Protein AF-A0A816ECX3-F1 (afdb_monomer)

Foldseek 3Di:
DDQAAALDPDDDRVPRPDPFRAAQQARDTDNDNVVCPDHQRAQPQARDSPHTVPDPPDPSVVVVVVVVVVVVVVVVVVVVVVVVVCVVPDDPVVPPPDPPDD

Radius of gyration: 24.27 Å; Cα contacts (8 Å, |Δi|>4): 99; chains: 1; bounding box: 44×44×64 Å

Solvent-accessible surface area (backbone atoms only — not comparable to full-atom values): 6454 Å² total; per-residue (Å²): 132,86,77,54,49,50,92,62,86,94,64,55,67,94,69,51,82,56,90,48,38,39,33,74,59,31,45,49,78,34,98,54,68,88,77,63,82,83,66,70,52,20,12,68,77,73,74,40,67,90,45,38,58,81,44,90,78,40,65,60,60,50,51,52,51,53,52,53,52,51,54,53,49,54,52,51,53,50,52,53,49,54,55,47,52,50,60,72,70,53,62,81,77,75,76,74,77,83,85,83,77,133

Organism: NCBI:txid1234261

Mean predicted aligned error: 13.16 Å

Structure (mmCIF, N/CA/C/O backbone):
data_AF-A0A816ECX3-F1
#
_entry.id   AF-A0A816ECX3-F1
#
loop_
_atom_site.group_PDB
_atom_site.id
_atom_site.type_symbol
_atom_site.label_atom_id
_atom_site.label_alt_id
_atom_site.label_comp_id
_atom_site.label_asym_id
_atom_site.label_entity_id
_atom_site.label_seq_id
_atom_site.pdbx_PDB_ins_code
_atom_site.Cartn_x
_atom_site.Cartn_y
_atom_site.Cartn_z
_atom_site.occupancy
_atom_site.B_iso_or_equiv
_atom_site.auth_seq_id
_atom_site.auth_comp_id
_atom_site.auth_asym_id
_atom_site.auth_atom_id
_atom_site.pdbx_PDB_model_num
ATOM 1 N N . MET A 1 1 ? 3.835 22.236 -12.208 1.00 38.62 1 MET A N 1
ATOM 2 C CA . MET A 1 1 ? 3.327 20.856 -12.379 1.00 38.62 1 MET A CA 1
ATOM 3 C C . MET A 1 1 ? 3.731 20.081 -11.131 1.00 38.62 1 MET A C 1
ATOM 5 O O . MET A 1 1 ? 4.878 20.201 -10.735 1.00 38.62 1 MET A O 1
ATOM 9 N N . MET A 1 2 ? 2.800 19.428 -10.425 1.00 36.78 2 MET A N 1
ATOM 10 C CA . MET A 1 2 ? 3.114 18.717 -9.174 1.00 36.78 2 MET A CA 1
ATOM 11 C C . MET A 1 2 ? 3.747 17.360 -9.491 1.00 36.78 2 MET A C 1
ATOM 13 O O . MET A 1 2 ? 3.060 16.440 -9.942 1.00 36.78 2 MET A O 1
ATOM 17 N N . ASN A 1 3 ? 5.052 17.264 -9.255 1.00 44.06 3 ASN A N 1
ATOM 18 C CA . ASN A 1 3 ? 5.851 16.057 -9.422 1.00 44.06 3 ASN A CA 1
ATOM 19 C C . ASN A 1 3 ? 5.286 14.952 -8.521 1.00 44.06 3 ASN A C 1
ATOM 21 O O . ASN A 1 3 ? 4.999 15.167 -7.341 1.00 44.06 3 ASN A O 1
ATOM 25 N N . ALA A 1 4 ? 4.999 13.788 -9.105 1.00 53.09 4 ALA A N 1
ATOM 26 C CA . ALA A 1 4 ? 4.268 12.739 -8.411 1.00 53.09 4 ALA A CA 1
ATOM 27 C C . ALA A 1 4 ? 5.172 12.065 -7.371 1.00 53.09 4 ALA A C 1
ATOM 29 O O . ALA A 1 4 ? 6.004 11.226 -7.712 1.00 53.09 4 ALA A O 1
ATOM 30 N N . THR A 1 5 ? 4.961 12.432 -6.108 1.00 63.06 5 THR A N 1
ATOM 31 C CA . THR A 1 5 ? 5.518 11.758 -4.938 1.00 63.06 5 THR A CA 1
ATOM 32 C C . THR A 1 5 ? 5.138 10.279 -4.913 1.00 63.06 5 THR A C 1
ATOM 34 O O . THR A 1 5 ? 4.093 9.874 -5.430 1.00 63.06 5 THR A O 1
ATOM 37 N N . CYS A 1 6 ? 6.041 9.489 -4.335 1.00 69.75 6 CYS A N 1
ATOM 38 C CA . CYS A 1 6 ? 6.069 8.035 -4.324 1.00 69.75 6 CYS A CA 1
ATOM 39 C C . CYS A 1 6 ? 4.693 7.344 -4.174 1.00 69.75 6 CYS A C 1
ATOM 41 O O 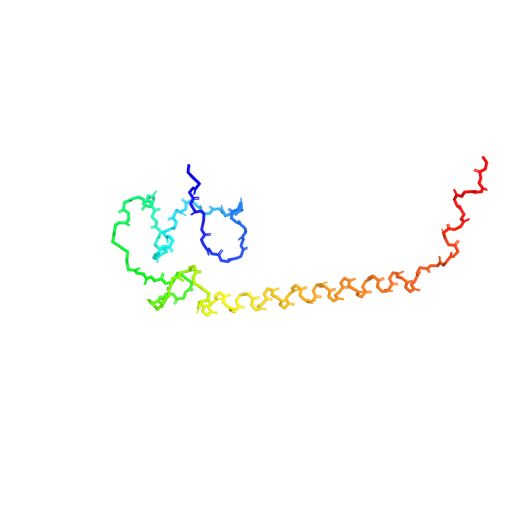. CYS A 1 6 ? 3.856 7.741 -3.368 1.00 69.75 6 CYS A O 1
ATOM 43 N N . ASN A 1 7 ? 4.461 6.267 -4.938 1.00 69.12 7 ASN A N 1
ATOM 44 C CA . ASN A 1 7 ? 3.189 5.521 -4.940 1.00 69.12 7 ASN A CA 1
ATOM 45 C C . ASN A 1 7 ? 3.084 4.463 -3.820 1.00 69.12 7 ASN A C 1
ATOM 47 O O . ASN A 1 7 ? 2.182 3.630 -3.847 1.00 69.12 7 ASN A O 1
ATOM 51 N N . TYR A 1 8 ? 4.006 4.445 -2.855 1.00 74.00 8 TYR A N 1
ATOM 52 C CA . TYR A 1 8 ? 4.058 3.394 -1.837 1.00 74.00 8 TYR A CA 1
ATOM 53 C C . TYR A 1 8 ? 2.984 3.579 -0.747 1.00 74.00 8 TYR A C 1
ATOM 55 O O . TYR A 1 8 ? 2.774 4.705 -0.290 1.00 74.00 8 TYR A O 1
ATOM 63 N N . PRO A 1 9 ? 2.322 2.499 -0.284 1.00 72.00 9 PRO A N 1
ATOM 64 C CA . PRO A 1 9 ? 1.445 2.570 0.882 1.00 72.00 9 PRO A CA 1
ATOM 65 C C . PRO A 1 9 ? 2.238 2.899 2.159 1.00 72.00 9 PRO A C 1
ATOM 67 O O . PRO A 1 9 ? 3.437 2.634 2.241 1.00 72.00 9 PRO A O 1
ATOM 70 N N . GLY A 1 10 ? 1.559 3.447 3.171 1.00 75.31 10 GLY A N 1
ATOM 71 C CA . GLY A 1 10 ? 2.145 3.740 4.489 1.00 75.31 10 GLY A CA 1
ATOM 72 C C . GLY A 1 10 ? 2.315 5.223 4.815 1.00 75.31 10 GLY A C 1
ATOM 73 O O . GLY A 1 10 ? 2.613 5.559 5.956 1.00 75.31 10 GLY A O 1
ATOM 74 N N . HIS A 1 11 ? 2.094 6.124 3.859 1.00 78.38 11 HIS A N 1
ATOM 75 C CA . HIS A 1 11 ? 2.113 7.561 4.115 1.00 78.38 11 HIS A CA 1
ATOM 76 C C . HIS A 1 11 ? 1.228 8.319 3.117 1.00 78.38 11 HIS A C 1
ATOM 78 O O . HIS A 1 11 ? 0.842 7.819 2.061 1.00 78.38 11 HIS A O 1
ATOM 84 N N . ILE A 1 12 ? 0.885 9.551 3.476 1.00 76.00 12 ILE A N 1
ATOM 85 C CA . ILE A 1 12 ? 0.147 10.480 2.617 1.00 76.00 12 ILE A CA 1
ATOM 86 C C . ILE A 1 12 ? 1.115 11.237 1.711 1.00 76.00 12 ILE A C 1
ATOM 88 O O . ILE A 1 12 ? 2.212 11.578 2.139 1.00 76.00 12 ILE A O 1
ATOM 92 N N . LYS A 1 13 ? 0.694 11.577 0.487 1.00 73.69 13 LYS A N 1
ATOM 93 C CA . LYS A 1 13 ? 1.551 12.236 -0.521 1.00 73.69 13 LYS A CA 1
ATOM 94 C C . LYS A 1 13 ? 2.274 13.486 -0.017 1.00 73.69 13 LYS A C 1
ATOM 96 O O . LYS A 1 13 ? 3.426 13.692 -0.374 1.00 73.69 13 LYS A O 1
ATOM 101 N N . LYS A 1 14 ? 1.614 14.285 0.831 1.00 74.81 14 LYS A N 1
ATOM 102 C CA . LYS A 1 14 ? 2.201 15.486 1.451 1.00 74.81 14 LYS A CA 1
ATOM 103 C C . LYS A 1 14 ? 3.343 15.190 2.437 1.00 74.81 14 LYS A C 1
ATOM 105 O O . LYS A 1 14 ? 4.122 16.082 2.732 1.00 74.81 14 LYS A O 1
ATOM 110 N N . ASN A 1 15 ? 3.444 13.948 2.910 1.00 75.69 15 ASN A N 1
ATOM 111 C CA . ASN A 1 15 ? 4.468 13.463 3.834 1.00 75.69 1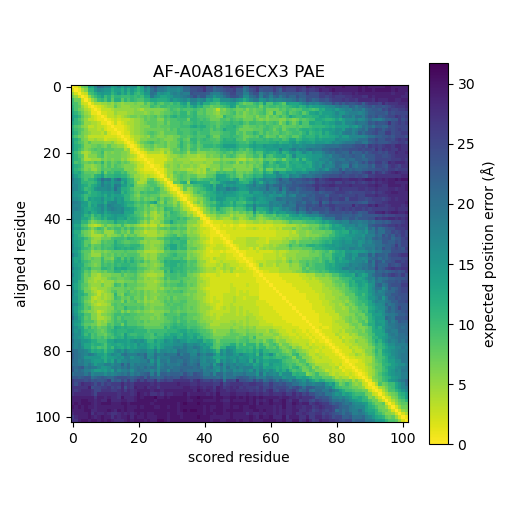5 ASN A CA 1
ATOM 112 C C . ASN A 1 15 ? 5.430 12.460 3.161 1.00 75.69 15 ASN A C 1
ATOM 114 O O . ASN A 1 15 ? 6.206 11.813 3.860 1.00 75.69 15 ASN A O 1
ATOM 118 N N . CYS A 1 16 ? 5.370 12.270 1.834 1.00 78.81 16 CYS A N 1
ATOM 119 C CA . CYS A 1 16 ? 6.355 11.438 1.137 1.00 78.81 16 CYS A CA 1
ATOM 120 C C . CYS A 1 16 ? 7.708 12.162 1.191 1.00 78.81 16 CYS A C 1
ATOM 122 O O . CYS A 1 16 ? 7.847 13.257 0.653 1.00 78.81 16 CYS A O 1
ATOM 124 N N . GLN A 1 17 ? 8.697 11.544 1.838 1.00 78.38 17 GLN A N 1
ATOM 125 C CA . GLN A 1 17 ? 10.079 12.040 1.890 1.00 78.38 17 GLN A CA 1
ATOM 126 C C . GLN A 1 17 ? 10.916 11.578 0.687 1.00 78.38 17 GLN A C 1
ATOM 128 O O . GLN A 1 17 ? 12.093 11.915 0.586 1.00 78.38 17 GLN A O 1
ATOM 133 N N . SER A 1 18 ? 10.329 10.790 -0.222 1.00 71.88 18 SER A N 1
ATOM 134 C CA . SER A 1 18 ? 11.034 10.340 -1.419 1.00 71.88 18 SER A CA 1
ATOM 135 C C . SER A 1 18 ? 11.354 11.535 -2.310 1.00 71.88 18 SER A C 1
ATOM 137 O O . SER A 1 18 ? 10.452 12.219 -2.789 1.00 71.88 18 SER A O 1
ATOM 139 N N . GLN A 1 19 ? 12.644 11.736 -2.568 1.00 70.25 19 GLN A N 1
ATOM 140 C CA . GLN A 1 19 ? 13.140 12.657 -3.593 1.00 70.25 19 GLN A CA 1
ATOM 141 C C . GLN A 1 19 ? 13.090 12.040 -5.000 1.00 70.25 19 GLN A C 1
ATOM 143 O O . GLN A 1 19 ? 13.534 12.651 -5.968 1.00 70.25 19 GLN A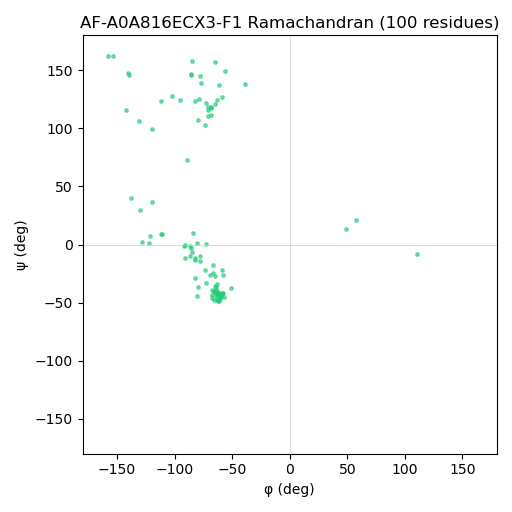 O 1
ATOM 148 N N . ILE A 1 20 ? 12.590 10.808 -5.111 1.00 68.25 20 ILE A N 1
ATOM 149 C CA . ILE A 1 20 ? 12.550 10.053 -6.354 1.00 68.25 20 ILE A CA 1
ATOM 150 C C . ILE A 1 20 ? 11.188 10.250 -7.008 1.00 68.25 20 ILE A C 1
ATOM 152 O O . ILE A 1 20 ? 10.148 9.948 -6.410 1.00 68.25 20 ILE A O 1
ATOM 156 N N . GLU A 1 21 ? 11.200 10.716 -8.255 1.00 70.44 21 GLU A N 1
ATOM 157 C CA . GLU A 1 21 ? 10.013 10.705 -9.093 1.00 70.44 21 GLU A CA 1
ATOM 158 C C . GLU A 1 21 ? 9.798 9.300 -9.648 1.00 70.44 21 GLU A C 1
ATOM 160 O O . GLU A 1 21 ? 10.673 8.691 -10.268 1.00 70.44 21 GLU A O 1
ATOM 165 N N . ILE A 1 22 ? 8.602 8.778 -9.409 1.00 72.81 22 ILE A N 1
ATOM 166 C CA . ILE A 1 22 ? 8.229 7.433 -9.826 1.00 72.81 22 ILE A CA 1
ATOM 167 C C . ILE A 1 22 ? 7.357 7.538 -11.075 1.00 72.81 22 ILE A C 1
ATOM 169 O O . ILE A 1 22 ? 6.333 8.234 -11.083 1.00 72.81 22 ILE A O 1
ATOM 173 N N . CYS A 1 23 ? 7.710 6.808 -12.134 1.00 73.31 23 CYS A N 1
ATOM 174 C CA . CYS A 1 23 ? 6.841 6.714 -13.303 1.00 73.31 23 CYS A CA 1
ATOM 175 C C . CYS A 1 23 ? 5.508 6.046 -12.928 1.00 73.31 23 CYS A C 1
ATOM 177 O O . CYS A 1 23 ? 5.474 4.913 -12.472 1.00 73.31 23 CYS A O 1
ATOM 179 N N . ARG A 1 24 ? 4.357 6.671 -13.182 1.00 69.25 24 ARG A N 1
ATOM 180 C CA . ARG A 1 24 ? 3.065 6.050 -12.816 1.00 69.25 24 ARG A CA 1
ATOM 181 C C . ARG A 1 24 ? 2.721 4.784 -13.613 1.00 69.25 24 ARG A C 1
ATOM 183 O O . ARG A 1 24 ? 1.968 3.961 -13.110 1.00 69.25 24 ARG A O 1
ATOM 190 N N . ARG A 1 25 ? 3.269 4.632 -14.825 1.0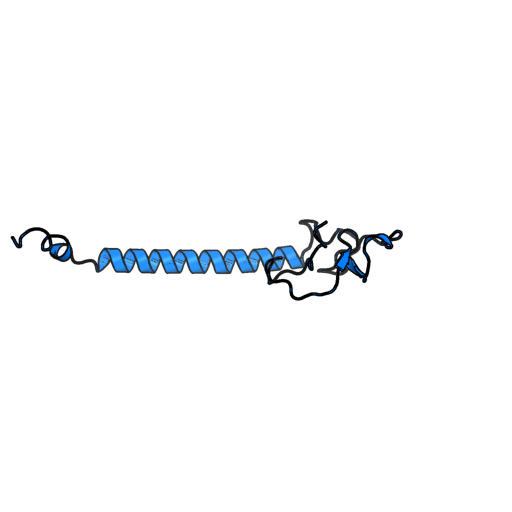0 69.00 25 ARG A N 1
ATOM 191 C CA . ARG A 1 25 ? 2.965 3.515 -15.741 1.00 69.00 25 ARG A CA 1
ATOM 192 C C . ARG A 1 25 ? 3.730 2.248 -15.390 1.00 69.00 25 ARG A C 1
ATOM 194 O O . ARG A 1 25 ? 3.172 1.160 -15.417 1.00 69.00 25 ARG A O 1
ATOM 201 N N . CYS A 1 26 ? 5.014 2.405 -15.094 1.00 69.75 26 CYS A N 1
ATOM 202 C CA . CYS A 1 26 ? 5.915 1.285 -14.881 1.00 69.75 26 CYS A CA 1
ATOM 203 C C . CYS A 1 26 ? 6.578 1.290 -13.526 1.00 69.75 26 CYS A C 1
ATOM 205 O O . CYS A 1 26 ? 7.454 0.461 -13.394 1.00 69.75 26 CYS A O 1
ATOM 207 N N . GLY A 1 27 ? 6.285 2.268 -12.654 1.00 66.44 27 GLY A N 1
ATOM 208 C CA . GLY A 1 27 ? 6.885 2.578 -11.345 1.00 66.44 27 GLY A CA 1
ATOM 209 C C . GLY A 1 27 ? 8.406 2.652 -11.233 1.00 66.44 27 GLY A C 1
ATOM 210 O O . GLY A 1 27 ? 8.913 2.695 -10.122 1.00 66.44 27 GLY A O 1
ATOM 211 N N . GLY A 1 28 ? 9.144 2.704 -12.340 1.00 68.62 28 GLY A N 1
ATOM 212 C CA . GLY A 1 28 ? 10.587 2.913 -12.292 1.00 68.62 28 GLY A CA 1
ATOM 213 C C . GLY A 1 28 ? 10.964 4.259 -11.659 1.00 68.62 28 GLY A C 1
ATOM 214 O O . GLY A 1 28 ? 10.361 5.289 -11.980 1.00 68.62 28 GLY A O 1
ATOM 215 N N . ASP A 1 29 ? 11.986 4.223 -10.804 1.00 64.31 29 ASP A N 1
ATOM 216 C CA . ASP A 1 29 ? 12.629 5.374 -10.168 1.00 64.31 29 ASP A CA 1
ATOM 217 C C . ASP A 1 29 ? 13.438 6.168 -11.205 1.00 64.31 29 ASP A C 1
ATOM 219 O O . ASP A 1 29 ? 14.403 5.650 -11.784 1.00 64.31 29 ASP A O 1
ATOM 223 N N . ARG A 1 30 ? 13.061 7.421 -11.493 1.00 63.69 30 ARG A N 1
ATOM 224 C CA . ARG A 1 30 ? 13.787 8.266 -12.459 1.00 63.69 30 ARG A CA 1
ATOM 225 C C . ARG A 1 30 ? 13.879 9.708 -11.972 1.00 63.69 30 ARG A C 1
ATOM 227 O O . ARG A 1 30 ? 12.990 10.220 -11.311 1.00 63.69 30 ARG A O 1
ATOM 234 N N . LYS A 1 31 ? 14.979 10.376 -12.334 1.00 59.19 31 LYS A N 1
ATOM 235 C CA . LYS A 1 31 ? 15.209 11.796 -12.015 1.00 59.19 31 LYS A CA 1
ATOM 236 C C . LYS A 1 31 ? 14.349 12.749 -12.858 1.00 59.19 31 LYS A C 1
ATOM 238 O O . LYS A 1 31 ? 14.141 13.867 -12.425 1.00 59.19 31 LYS A O 1
ATOM 243 N N . ASN A 1 32 ? 13.861 12.296 -14.021 1.00 60.59 32 ASN A N 1
ATOM 244 C CA . ASN A 1 32 ? 12.963 13.027 -14.918 1.00 60.59 32 ASN A CA 1
ATOM 245 C C . ASN A 1 32 ? 11.943 12.054 -15.529 1.00 60.59 32 ASN A C 1
ATOM 247 O O . ASN A 1 32 ? 12.314 11.159 -16.293 1.00 60.59 32 ASN A O 1
ATOM 251 N N . VAL A 1 33 ? 10.653 12.230 -15.235 1.00 61.88 33 VAL A N 1
ATOM 252 C CA . VAL A 1 33 ? 9.580 11.403 -15.830 1.00 61.88 33 VAL A CA 1
ATOM 253 C C . VAL A 1 33 ? 9.398 11.681 -17.334 1.00 61.88 33 VAL A C 1
ATOM 255 O O . VAL A 1 33 ? 8.988 10.788 -18.073 1.00 61.88 33 VAL A O 1
ATOM 258 N N . SER A 1 34 ? 9.754 12.880 -17.808 1.00 62.50 34 SER A N 1
ATOM 259 C CA . SER A 1 34 ? 9.621 13.303 -19.214 1.00 62.50 34 SER A CA 1
ATOM 260 C C . SER A 1 34 ? 10.505 12.521 -20.194 1.00 62.50 34 SER A C 1
ATOM 262 O O . SER A 1 34 ? 10.132 12.352 -21.354 1.00 62.50 34 SER A O 1
ATOM 264 N N . ASP A 1 35 ? 11.641 11.995 -19.729 1.00 63.16 35 ASP A N 1
ATOM 265 C CA . ASP A 1 35 ? 12.575 11.215 -20.556 1.00 63.16 35 ASP A CA 1
ATOM 266 C C . ASP A 1 35 ? 12.196 9.726 -20.633 1.00 63.16 35 ASP A C 1
ATOM 268 O O . ASP A 1 35 ? 12.829 8.932 -21.331 1.00 63.16 35 ASP A O 1
ATOM 272 N N . HIS A 1 36 ? 11.141 9.315 -19.928 1.00 70.19 36 HIS A N 1
ATOM 273 C CA . HIS A 1 36 ? 10.758 7.918 -19.798 1.00 70.19 36 HIS A CA 1
ATOM 274 C C . HIS A 1 36 ? 9.806 7.462 -20.920 1.00 70.19 36 HIS A C 1
ATOM 276 O O . HIS A 1 36 ? 8.605 7.279 -20.709 1.00 70.19 36 HIS A O 1
ATOM 282 N N . LYS A 1 37 ? 10.353 7.301 -22.134 1.00 62.53 37 LYS A N 1
ATOM 283 C CA . LYS A 1 37 ? 9.590 6.967 -23.355 1.00 62.53 37 LYS A CA 1
ATOM 284 C C . LYS A 1 37 ? 9.280 5.473 -23.522 1.00 62.53 37 LYS A C 1
ATOM 286 O O . LYS A 1 37 ? 8.233 5.138 -24.068 1.00 62.53 37 LYS A O 1
ATOM 291 N N . GLU A 1 38 ? 10.122 4.588 -22.989 1.00 67.94 38 GLU A N 1
ATOM 292 C CA . GLU A 1 38 ? 9.952 3.131 -23.076 1.00 67.94 38 GLU A CA 1
ATOM 293 C C . GLU A 1 38 ? 9.822 2.521 -21.675 1.00 67.94 38 GLU A C 1
ATOM 295 O O . GLU A 1 38 ? 10.796 2.345 -20.940 1.00 67.94 38 GLU A O 1
ATOM 300 N N . CYS A 1 39 ? 8.577 2.247 -21.278 1.00 73.94 39 CYS A N 1
ATOM 301 C CA . CYS A 1 39 ? 8.229 1.629 -20.002 1.00 73.94 39 CYS A CA 1
ATOM 302 C C . CYS A 1 39 ? 7.667 0.229 -20.238 1.00 73.94 39 CYS A C 1
ATOM 304 O O . CYS A 1 39 ? 6.618 0.104 -20.870 1.00 73.94 39 CYS A O 1
ATOM 306 N N . VAL A 1 40 ? 8.258 -0.803 -19.631 1.00 70.94 40 VAL A N 1
ATOM 307 C CA . VAL A 1 40 ? 7.530 -2.063 -19.433 1.00 70.94 40 VAL A CA 1
ATOM 308 C C . VAL A 1 40 ? 6.502 -1.822 -18.334 1.00 70.94 40 VAL A C 1
ATOM 310 O O . VAL A 1 40 ? 6.860 -1.395 -17.238 1.00 70.94 40 VAL A O 1
ATOM 313 N N . ILE A 1 41 ? 5.221 -2.026 -18.631 1.00 72.69 41 ILE A N 1
ATOM 314 C CA . ILE A 1 41 ? 4.152 -1.838 -17.649 1.00 72.69 41 ILE A CA 1
ATOM 315 C C . ILE A 1 41 ? 4.282 -2.934 -16.588 1.00 72.69 41 ILE A C 1
ATOM 317 O O . ILE A 1 41 ? 4.075 -4.104 -16.882 1.00 72.69 41 ILE A O 1
ATOM 321 N N . LYS A 1 42 ? 4.656 -2.540 -15.367 1.00 75.81 42 LYS A N 1
ATOM 322 C CA . LYS A 1 42 ? 4.815 -3.431 -14.215 1.00 75.81 42 LYS A CA 1
ATOM 323 C C . LYS A 1 42 ? 4.269 -2.773 -12.955 1.00 75.81 42 LYS A C 1
ATOM 325 O O . LYS A 1 42 ? 4.397 -1.557 -12.766 1.00 75.81 42 LYS A O 1
ATOM 330 N N . CYS A 1 43 ? 3.708 -3.576 -12.062 1.00 81.75 43 CYS A N 1
ATOM 331 C CA . CYS A 1 43 ? 3.280 -3.144 -10.743 1.00 81.75 43 CYS A CA 1
ATOM 332 C C . CYS A 1 43 ? 4.457 -3.129 -9.765 1.00 81.75 43 CYS A C 1
ATOM 334 O O . CYS A 1 43 ? 5.049 -4.159 -9.472 1.00 81.75 43 CYS A O 1
ATOM 336 N N . HIS A 1 44 ? 4.731 -1.987 -9.143 1.00 77.50 44 HIS A N 1
ATOM 337 C CA . HIS A 1 44 ? 5.863 -1.811 -8.213 1.00 77.50 44 HIS A CA 1
ATOM 338 C C . HIS A 1 44 ? 5.644 -2.366 -6.831 1.00 77.50 44 HIS A C 1
ATOM 340 O O . HIS A 1 44 ? 6.565 -2.516 -6.033 1.00 77.50 44 HIS A O 1
ATOM 346 N N . HIS A 1 45 ? 4.397 -2.668 -6.524 1.00 81.69 45 HIS A N 1
ATOM 347 C CA . HIS A 1 45 ? 4.062 -3.246 -5.244 1.00 81.69 45 HIS A CA 1
ATOM 348 C C . HIS A 1 45 ? 4.374 -4.743 -5.240 1.00 81.69 45 HIS A C 1
ATOM 350 O O . HIS A 1 45 ? 4.841 -5.251 -4.224 1.00 81.69 45 HIS A O 1
ATOM 356 N N . CYS A 1 46 ? 4.163 -5.446 -6.355 1.00 84.81 46 CYS A N 1
ATOM 357 C CA . CYS A 1 46 ? 4.301 -6.907 -6.425 1.00 84.81 46 CYS A CA 1
ATOM 358 C C . CYS A 1 46 ? 5.195 -7.424 -7.561 1.00 84.81 46 CYS A C 1
ATOM 360 O O . CYS A 1 46 ? 5.333 -8.632 -7.697 1.00 84.81 46 CYS A O 1
ATOM 362 N N . MET A 1 47 ? 5.804 -6.533 -8.346 1.00 82.44 47 MET A N 1
ATOM 363 C CA . ME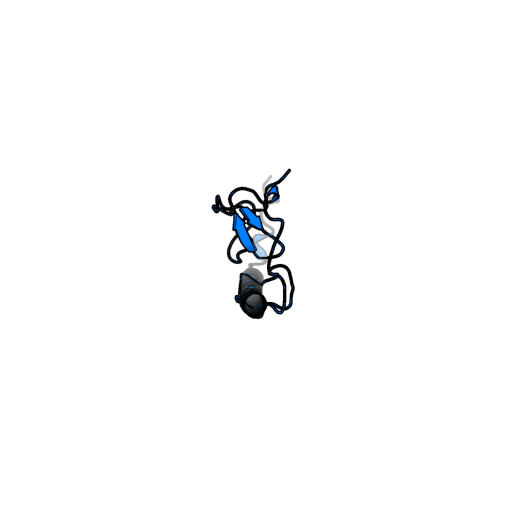T A 1 47 ? 6.688 -6.835 -9.480 1.00 82.44 47 MET A CA 1
ATOM 364 C C . MET A 1 47 ? 6.055 -7.709 -10.581 1.00 82.44 47 MET A C 1
ATOM 366 O O . MET A 1 47 ? 6.775 -8.329 -11.354 1.00 82.44 47 MET A O 1
ATOM 370 N N . SER A 1 48 ? 4.718 -7.746 -10.659 1.00 83.56 48 SER A N 1
ATOM 371 C CA . SER A 1 48 ? 3.957 -8.422 -11.722 1.00 83.56 48 SER A CA 1
ATOM 372 C C . SER A 1 48 ? 3.768 -7.502 -12.928 1.00 83.56 48 SER A C 1
ATOM 374 O O . SER A 1 48 ? 3.585 -6.292 -12.775 1.00 83.56 48 SER A O 1
ATOM 376 N N . ASP A 1 49 ? 3.760 -8.104 -14.115 1.00 85.00 49 ASP A N 1
ATOM 377 C CA . ASP A 1 49 ? 3.566 -7.431 -15.403 1.00 85.00 49 ASP A CA 1
ATOM 378 C C . ASP A 1 49 ? 2.073 -7.402 -15.813 1.00 85.00 49 ASP A C 1
ATOM 380 O O . ASP A 1 49 ? 1.710 -6.818 -16.830 1.00 85.00 49 ASP A O 1
ATOM 384 N N . ASP A 1 50 ? 1.184 -7.995 -15.003 1.00 85.19 50 ASP A N 1
ATOM 385 C CA . ASP A 1 50 ? -0.243 -8.179 -15.328 1.00 85.19 50 ASP A CA 1
ATOM 386 C C . ASP A 1 50 ? -1.102 -6.936 -15.049 1.00 85.19 50 ASP A C 1
ATOM 388 O O . ASP A 1 50 ? -2.277 -6.871 -15.423 1.00 85.19 50 ASP A O 1
ATOM 392 N N . HIS A 1 51 ? -0.561 -5.967 -14.309 1.00 84.81 51 HIS A N 1
ATOM 393 C CA . HIS A 1 51 ? -1.275 -4.760 -13.900 1.00 84.81 51 HIS A CA 1
ATOM 394 C C . HIS A 1 51 ? -0.320 -3.612 -13.557 1.00 84.81 51 HIS A C 1
ATOM 396 O O . HIS A 1 51 ? 0.865 -3.809 -13.283 1.00 84.81 51 HIS A O 1
ATOM 402 N N . GLN A 1 52 ? -0.850 -2.390 -13.536 1.00 79.62 52 GLN A N 1
ATOM 403 C CA . GLN A 1 52 ? -0.125 -1.188 -13.125 1.00 79.62 52 GLN A CA 1
ATOM 404 C C . GLN A 1 52 ? -0.158 -1.012 -11.604 1.00 79.62 52 GLN A C 1
ATOM 406 O O . GLN A 1 52 ? -1.074 -1.466 -10.920 1.00 79.62 52 GLN A O 1
ATOM 411 N N . SER A 1 53 ? 0.805 -0.266 -11.057 1.00 77.56 53 SER A N 1
ATOM 412 C CA . SER A 1 53 ? 0.835 0.094 -9.626 1.00 77.56 53 SER A CA 1
ATOM 413 C C . SER A 1 53 ? -0.420 0.849 -9.167 1.00 77.56 53 SER A C 1
ATOM 415 O O . SER A 1 53 ? -0.783 0.809 -7.996 1.00 77.56 53 SER A O 1
ATOM 417 N N . THR A 1 54 ? -1.088 1.546 -10.087 1.00 73.00 54 THR A N 1
ATOM 418 C CA . THR A 1 54 ? -2.336 2.274 -9.828 1.00 73.00 54 THR A CA 1
ATOM 419 C C . THR A 1 54 ? -3.579 1.389 -9.871 1.00 73.00 54 THR A C 1
ATOM 421 O O . THR A 1 54 ? -4.650 1.837 -9.460 1.00 73.00 54 THR A O 1
ATOM 424 N N . ASP A 1 55 ? -3.461 0.151 -10.349 1.00 77.31 55 ASP A N 1
ATOM 425 C CA . ASP A 1 55 ? -4.605 -0.735 -10.511 1.00 77.31 55 ASP A CA 1
ATOM 426 C C . ASP A 1 55 ? -5.037 -1.341 -9.175 1.00 77.31 55 ASP A C 1
ATOM 428 O O . ASP A 1 55 ? -4.240 -1.724 -8.316 1.00 77.31 55 ASP A O 1
ATOM 432 N N . TYR A 1 56 ? -6.347 -1.533 -9.033 1.00 77.38 56 TYR A N 1
ATOM 433 C CA . TYR A 1 56 ? -6.968 -2.159 -7.861 1.00 77.38 56 TYR A CA 1
ATOM 434 C C . TYR A 1 56 ? -6.723 -3.676 -7.786 1.00 77.38 56 TYR A C 1
ATOM 436 O O . TYR A 1 56 ? -7.187 -4.327 -6.854 1.00 77.38 56 TYR A O 1
ATOM 444 N N . LYS A 1 57 ? -5.997 -4.234 -8.760 1.00 84.00 57 LYS A N 1
ATOM 445 C CA . LYS A 1 57 ? -5.709 -5.665 -8.899 1.00 84.00 57 LYS A CA 1
ATOM 446 C C . LYS A 1 57 ? -4.477 -6.111 -8.111 1.00 84.00 57 LYS A C 1
ATOM 448 O O . LYS A 1 57 ? -4.246 -7.309 -7.993 1.00 84.00 57 LYS A O 1
ATOM 453 N N . CYS A 1 58 ? -3.694 -5.178 -7.563 1.00 87.88 58 CYS A N 1
ATOM 454 C CA . CYS A 1 58 ? -2.471 -5.547 -6.866 1.00 87.88 58 CYS A CA 1
ATOM 455 C C . CYS A 1 58 ? -2.758 -6.301 -5.556 1.00 87.88 58 CYS A C 1
ATOM 457 O O . CYS A 1 58 ? -3.303 -5.697 -4.624 1.00 87.88 58 CYS A O 1
ATOM 459 N N . PRO A 1 59 ? -2.316 -7.568 -5.413 1.00 90.00 59 PRO A N 1
ATOM 460 C CA . PRO A 1 59 ? -2.584 -8.360 -4.214 1.00 90.00 59 PRO A CA 1
ATOM 461 C C . PRO A 1 59 ? -1.937 -7.756 -2.962 1.00 90.00 59 PRO A C 1
ATOM 463 O O . PRO A 1 59 ? -2.527 -7.785 -1.883 1.00 90.00 59 PRO A O 1
ATOM 466 N N . ARG A 1 60 ? -0.761 -7.125 -3.100 1.00 87.88 60 ARG A N 1
ATOM 467 C CA . ARG A 1 60 ? -0.076 -6.462 -1.980 1.00 87.88 60 ARG A CA 1
ATOM 468 C C . ARG A 1 60 ? -0.844 -5.238 -1.480 1.00 87.88 60 ARG A C 1
ATOM 470 O O . ARG A 1 60 ? -1.006 -5.066 -0.275 1.00 87.88 60 ARG A O 1
ATOM 477 N N . ILE A 1 61 ? -1.357 -4.413 -2.394 1.00 86.94 61 ILE A N 1
ATOM 478 C CA . ILE A 1 61 ? -2.197 -3.263 -2.031 1.00 86.94 61 ILE A CA 1
ATOM 479 C C . ILE A 1 61 ? -3.537 -3.729 -1.459 1.00 86.94 61 ILE A C 1
ATOM 481 O O . ILE A 1 61 ? -4.015 -3.147 -0.486 1.00 86.94 61 ILE A O 1
ATOM 485 N N . ALA A 1 62 ? -4.128 -4.789 -2.012 1.00 89.44 62 ALA A N 1
ATOM 486 C CA . ALA A 1 62 ? -5.362 -5.367 -1.493 1.00 89.44 62 ALA A CA 1
ATOM 487 C C . ALA A 1 62 ? -5.196 -5.856 -0.043 1.00 89.44 62 ALA A C 1
ATOM 489 O O . ALA A 1 62 ? -6.021 -5.529 0.812 1.00 89.44 62 ALA A O 1
ATOM 490 N N . ALA A 1 63 ? -4.100 -6.560 0.259 1.00 90.06 63 ALA A N 1
ATOM 491 C CA . ALA A 1 63 ? -3.775 -6.999 1.615 1.00 90.06 63 ALA A CA 1
ATOM 492 C C . ALA A 1 63 ? -3.596 -5.816 2.581 1.00 90.06 63 ALA A C 1
ATOM 494 O O . ALA A 1 63 ? -4.204 -5.804 3.652 1.00 90.06 63 ALA A O 1
ATOM 495 N N . TYR A 1 64 ? -2.844 -4.788 2.173 1.00 89.19 64 TYR A N 1
ATOM 496 C CA . TYR A 1 64 ? -2.647 -3.580 2.980 1.00 89.19 64 TYR A CA 1
ATOM 497 C C . TYR A 1 64 ? -3.971 -2.857 3.275 1.00 89.19 64 TYR A C 1
ATOM 499 O O . TYR A 1 64 ? -4.244 -2.486 4.414 1.00 89.19 64 TYR A O 1
ATOM 507 N N . ARG A 1 65 ? -4.849 -2.710 2.274 1.00 88.50 65 ARG A N 1
ATOM 508 C CA . ARG A 1 65 ? -6.184 -2.117 2.470 1.00 88.50 65 ARG A CA 1
ATOM 509 C C . ARG A 1 65 ? -7.036 -2.936 3.434 1.00 88.50 65 ARG A C 1
ATOM 511 O O . ARG A 1 65 ? -7.714 -2.354 4.274 1.00 88.50 65 ARG A O 1
ATOM 518 N N . LYS A 1 66 ? -6.990 -4.268 3.338 1.00 92.25 66 LYS A N 1
ATOM 519 C CA . LYS A 1 66 ? -7.709 -5.156 4.261 1.00 92.25 66 LYS A CA 1
ATOM 520 C C . LYS A 1 66 ? -7.239 -4.954 5.705 1.00 92.25 66 LYS A C 1
ATOM 522 O O . LYS A 1 66 ? -8.083 -4.838 6.588 1.00 92.25 66 LYS A O 1
ATOM 527 N N . GLN A 1 67 ? -5.928 -4.859 5.933 1.00 92.31 67 GLN A N 1
ATOM 528 C CA . GLN A 1 67 ? -5.364 -4.570 7.257 1.00 92.31 67 GLN A CA 1
ATOM 529 C C . GLN A 1 67 ? -5.811 -3.199 7.775 1.00 92.31 67 GLN A C 1
ATOM 531 O O . GLN A 1 67 ? -6.350 -3.109 8.875 1.00 92.31 67 GLN A O 1
ATOM 536 N N . LEU A 1 68 ? -5.693 -2.157 6.950 1.00 89.19 68 LEU A N 1
ATOM 537 C CA . LEU A 1 68 ? -6.100 -0.803 7.324 1.00 89.19 68 LEU A CA 1
ATOM 538 C C . LEU A 1 68 ? -7.589 -0.728 7.698 1.00 89.19 68 LEU A C 1
ATOM 540 O O . LEU A 1 68 ? -7.958 -0.087 8.678 1.00 89.19 68 LEU A O 1
ATOM 544 N N . LEU A 1 69 ? -8.457 -1.413 6.948 1.00 92.12 69 LEU A N 1
ATOM 545 C CA . LEU A 1 69 ? -9.887 -1.478 7.258 1.00 92.12 69 LEU A CA 1
ATOM 546 C C . LEU A 1 69 ? -10.164 -2.189 8.588 1.00 92.12 69 LEU A C 1
ATOM 548 O O . LEU A 1 69 ? -11.035 -1.751 9.338 1.00 92.12 69 LEU A O 1
ATOM 552 N N . MET A 1 70 ? -9.427 -3.259 8.902 1.00 93.69 70 MET A N 1
ATOM 553 C CA . MET A 1 70 ? -9.545 -3.945 10.193 1.00 93.69 70 MET A CA 1
ATOM 554 C C . MET A 1 70 ? -9.125 -3.038 11.355 1.00 93.69 70 MET A C 1
ATOM 556 O O . MET A 1 70 ? -9.832 -2.972 12.360 1.00 93.69 70 MET A O 1
ATOM 560 N N . GLU A 1 71 ? -8.020 -2.306 11.208 1.00 91.50 71 GLU A N 1
ATOM 561 C CA . GLU A 1 71 ? -7.549 -1.350 12.217 1.00 91.50 71 GLU A CA 1
ATOM 562 C C . GLU A 1 71 ? -8.548 -0.211 12.439 1.00 91.50 71 GLU A C 1
ATOM 564 O O . GLU A 1 71 ? -8.883 0.110 13.583 1.00 91.50 71 GLU A O 1
ATOM 569 N N . LEU A 1 72 ? -9.076 0.366 11.356 1.00 90.56 72 LEU A N 1
ATOM 570 C CA . LEU A 1 72 ? -10.085 1.422 11.428 1.00 90.56 72 LEU A CA 1
ATOM 571 C C . LEU A 1 72 ? -11.375 0.930 12.089 1.00 90.56 72 LEU A C 1
ATOM 573 O O . LEU A 1 72 ? -11.928 1.634 12.933 1.00 90.56 72 LEU A O 1
ATOM 577 N N . LYS A 1 73 ? -11.825 -0.288 11.763 1.00 92.56 73 LYS A N 1
ATOM 578 C CA . LYS A 1 73 ? -13.003 -0.893 12.394 1.00 92.56 73 LYS A CA 1
ATOM 579 C C . LYS A 1 73 ? -12.785 -1.103 13.892 1.00 92.56 73 LYS A C 1
ATOM 581 O O . LYS A 1 73 ? -13.616 -0.674 14.686 1.00 92.56 73 LYS A O 1
ATOM 586 N N . LYS A 1 74 ? -11.642 -1.673 14.285 1.00 91.25 74 LYS A N 1
ATOM 587 C CA . LYS A 1 74 ? -11.288 -1.869 15.699 1.00 91.25 74 LYS A CA 1
ATOM 588 C C . LYS A 1 74 ? -11.257 -0.540 16.458 1.00 91.25 74 LYS A C 1
ATOM 590 O O . LYS A 1 74 ? -11.763 -0.453 17.572 1.00 91.25 74 LYS A O 1
ATOM 595 N N . ARG A 1 75 ? -10.692 0.511 15.857 1.00 88.50 75 ARG A N 1
ATOM 596 C CA . ARG A 1 75 ? -10.648 1.846 16.470 1.00 88.50 75 ARG A CA 1
ATOM 597 C C . ARG A 1 75 ? -12.040 2.462 16.623 1.00 88.50 75 ARG A C 1
ATOM 599 O O . ARG A 1 75 ? -12.310 3.065 17.657 1.00 88.50 75 ARG A O 1
ATOM 606 N N . ALA A 1 76 ? -12.910 2.297 15.629 1.00 86.12 76 ALA A N 1
ATOM 607 C CA . ALA A 1 76 ? -14.290 2.768 15.702 1.00 86.12 76 ALA A CA 1
ATOM 608 C C . ALA A 1 76 ? -15.084 2.040 16.801 1.00 86.12 76 ALA A C 1
ATOM 610 O O . ALA A 1 76 ? -15.821 2.678 17.546 1.00 86.12 76 ALA A O 1
ATOM 611 N N . GLU A 1 77 ? -14.894 0.726 16.945 1.00 87.75 77 GLU A N 1
ATOM 612 C CA . GLU A 1 77 ? -15.515 -0.066 18.014 1.00 87.75 77 GLU A CA 1
ATOM 613 C C . GLU A 1 77 ? -15.045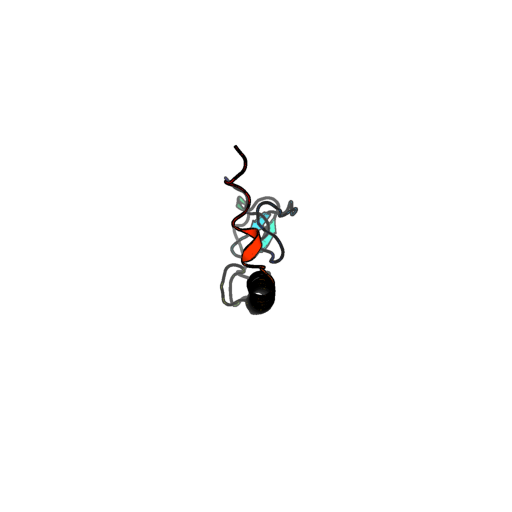 0.374 19.407 1.00 87.75 77 GLU A C 1
ATOM 615 O O . GLU A 1 77 ? -15.869 0.493 20.311 1.00 87.75 77 GLU A O 1
ATOM 620 N N . LEU A 1 78 ? -13.747 0.655 19.581 1.00 81.50 78 LEU A N 1
ATOM 621 C CA . LEU A 1 78 ? -13.213 1.194 20.837 1.00 81.50 78 LEU A CA 1
ATOM 622 C C . LEU A 1 78 ? -13.825 2.561 21.163 1.00 81.50 78 LEU A C 1
ATOM 624 O O . LEU A 1 78 ? -14.373 2.729 22.243 1.00 81.50 78 LEU A O 1
ATOM 628 N N . GLN A 1 79 ? -13.852 3.488 20.200 1.00 81.69 79 GLN A N 1
ATOM 629 C CA . GLN A 1 79 ? -14.481 4.797 20.407 1.00 81.69 79 GLN A CA 1
ATOM 630 C C . GLN A 1 79 ? -15.962 4.677 20.789 1.00 81.69 79 GLN A C 1
ATOM 632 O O . GLN A 1 79 ? -16.426 5.380 21.680 1.00 81.69 79 GLN A O 1
ATOM 637 N N . GLN A 1 80 ? -16.719 3.779 20.151 1.00 78.88 80 GLN A N 1
ATOM 638 C CA . GLN A 1 80 ? -18.128 3.560 20.496 1.00 78.88 80 GLN A CA 1
ATOM 639 C C . GLN A 1 80 ? -18.317 3.008 21.914 1.00 78.88 80 GLN A C 1
ATOM 641 O O . GLN A 1 80 ? -19.286 3.383 22.576 1.00 78.88 80 GLN A O 1
ATOM 646 N N . ARG A 1 81 ? -17.414 2.136 22.382 1.00 76.88 81 ARG A N 1
ATOM 647 C CA . ARG A 1 81 ? -17.422 1.645 23.769 1.00 76.88 81 ARG A CA 1
ATOM 648 C C . ARG A 1 81 ? -17.137 2.776 24.744 1.00 76.88 81 ARG A C 1
ATOM 650 O O . ARG A 1 81 ? -17.942 2.972 25.646 1.00 76.88 81 ARG A O 1
ATOM 657 N N . ASP A 1 82 ? -16.103 3.572 24.486 1.00 78.44 82 ASP A N 1
ATOM 658 C CA . ASP A 1 82 ? -15.750 4.723 25.321 1.00 78.44 82 ASP A CA 1
ATOM 659 C C . ASP A 1 82 ? -16.937 5.699 25.439 1.00 78.44 82 ASP A C 1
ATOM 661 O O . ASP A 1 82 ? -17.309 6.114 26.535 1.00 78.44 82 ASP A O 1
ATOM 665 N N . PHE A 1 83 ? -17.616 6.017 24.327 1.00 77.06 83 PHE A N 1
ATOM 666 C CA . PHE A 1 83 ? -18.809 6.875 24.354 1.00 77.06 83 PHE A CA 1
ATOM 667 C C . PHE A 1 83 ? -19.989 6.250 25.107 1.00 77.06 83 PHE A C 1
ATOM 669 O O . PHE A 1 83 ? -20.745 6.974 25.760 1.00 77.06 83 PHE A O 1
ATOM 676 N N . ARG A 1 84 ? -20.176 4.927 25.021 1.00 74.38 84 ARG A N 1
ATOM 677 C CA . ARG A 1 84 ? -21.214 4.223 25.784 1.00 74.38 84 ARG A CA 1
ATOM 678 C C . ARG A 1 84 ? -20.907 4.259 27.282 1.00 74.38 84 ARG A C 1
ATOM 680 O O . ARG A 1 84 ? -21.797 4.609 28.048 1.00 74.38 84 ARG A O 1
ATOM 687 N N . GLU A 1 85 ? -19.671 3.980 27.682 1.00 74.56 85 GLU A N 1
ATOM 688 C CA . GLU A 1 85 ? -19.241 4.030 29.084 1.00 74.56 85 GLU A CA 1
ATOM 689 C C . GLU A 1 85 ? -19.346 5.446 29.660 1.00 74.56 85 GLU A C 1
ATOM 691 O O . GLU A 1 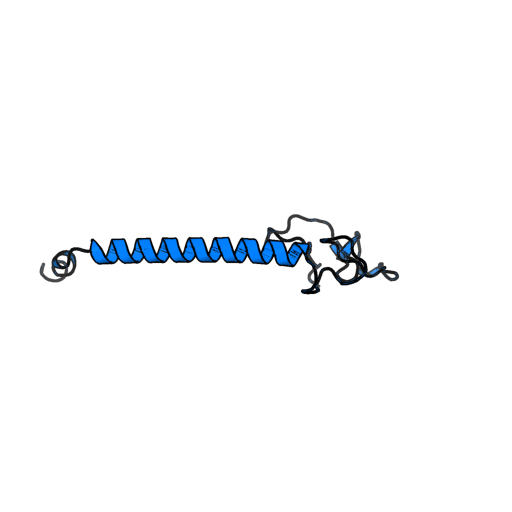85 ? -19.843 5.621 30.770 1.00 74.56 85 GLU A O 1
ATOM 696 N N . ILE A 1 86 ? -18.953 6.474 28.899 1.00 75.50 86 ILE A N 1
ATOM 697 C CA . ILE A 1 86 ? -19.146 7.876 29.300 1.00 75.50 86 ILE A CA 1
ATOM 698 C C . ILE A 1 86 ? -20.634 8.173 29.503 1.00 75.50 86 ILE A C 1
ATOM 700 O O . ILE A 1 86 ? -20.995 8.807 30.490 1.00 75.50 86 ILE A O 1
ATOM 704 N N . ARG A 1 87 ? -21.505 7.712 28.595 1.00 72.50 87 ARG A N 1
ATOM 705 C CA . ARG A 1 87 ? -22.956 7.927 28.690 1.00 72.50 87 ARG A CA 1
ATOM 706 C C .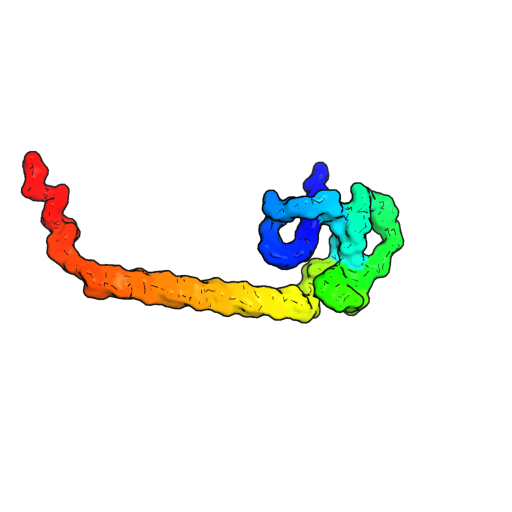 ARG A 1 87 ? -23.575 7.210 29.891 1.00 72.50 87 ARG A C 1
ATOM 708 O O . ARG A 1 87 ? -24.459 7.774 30.527 1.00 72.50 87 ARG A O 1
ATOM 715 N N . GLU A 1 88 ? -23.148 5.986 30.180 1.00 76.19 88 GLU A N 1
ATOM 716 C CA . GLU A 1 88 ? -23.660 5.177 31.294 1.00 76.19 88 GLU A CA 1
ATOM 717 C C . GLU A 1 88 ? -23.167 5.690 32.656 1.00 76.19 88 GLU A C 1
ATOM 719 O O . GLU A 1 88 ? -23.917 5.662 33.628 1.00 76.19 88 GLU A O 1
ATOM 724 N N . ASN A 1 89 ? -21.948 6.235 32.713 1.00 73.81 89 ASN A N 1
ATOM 725 C CA . ASN A 1 89 ? -21.363 6.809 33.928 1.00 73.81 89 ASN A CA 1
ATOM 726 C C . ASN A 1 89 ? -21.637 8.316 34.096 1.00 73.81 89 ASN A C 1
ATOM 728 O O . ASN A 1 89 ? -21.216 8.921 35.086 1.00 73.81 89 ASN A O 1
ATOM 732 N N . MET A 1 90 ? -22.345 8.945 33.152 1.00 64.88 90 MET A N 1
ATOM 733 C CA . MET A 1 90 ? -22.736 10.349 33.247 1.00 64.88 90 MET A CA 1
ATOM 734 C C . MET A 1 90 ? -23.825 10.511 34.317 1.00 64.88 90 MET A C 1
ATOM 736 O O . MET A 1 90 ? -24.961 10.074 34.141 1.00 64.88 90 MET A O 1
ATOM 740 N N . ASN A 1 91 ? -23.496 11.159 35.439 1.00 65.62 91 ASN A N 1
ATOM 741 C CA . ASN A 1 91 ? -24.462 11.453 36.497 1.00 65.62 91 ASN A CA 1
ATOM 742 C C . ASN A 1 91 ? -25.453 12.542 36.022 1.00 65.62 91 ASN A C 1
ATOM 744 O O . ASN A 1 91 ? -25.029 13.682 35.804 1.00 65.62 91 ASN A O 1
ATOM 748 N N . PRO A 1 92 ? -26.771 12.266 35.929 1.00 60.50 92 PRO A N 1
ATOM 749 C CA . PRO A 1 92 ? -27.764 13.238 35.455 1.00 60.50 92 PRO A CA 1
ATOM 750 C C . PRO A 1 92 ? -27.817 14.532 36.283 1.00 60.50 92 PRO A C 1
ATOM 752 O O . PRO A 1 92 ? -28.263 15.570 35.794 1.00 60.50 92 PRO A O 1
ATOM 755 N N . LYS A 1 93 ? -27.344 14.497 37.537 1.00 55.16 93 LYS A N 1
ATOM 756 C CA . LYS A 1 93 ? -27.377 15.645 38.457 1.00 55.16 93 LYS A CA 1
ATOM 757 C C . LYS A 1 93 ? -26.291 16.699 38.200 1.00 55.16 93 LYS A C 1
ATOM 759 O O . LYS A 1 93 ? -26.375 17.778 38.774 1.00 55.16 93 LYS A O 1
ATOM 764 N N . GLN A 1 94 ? -25.306 16.441 37.335 1.00 55.12 94 GLN A N 1
ATOM 765 C CA . GLN A 1 94 ? -24.254 17.424 37.016 1.00 55.12 94 GLN A CA 1
ATOM 766 C C . GLN A 1 94 ? -24.639 18.437 35.921 1.00 55.12 94 GLN A C 1
ATOM 768 O O . GLN A 1 94 ? -23.897 19.390 35.700 1.00 55.12 94 GLN A O 1
ATOM 773 N N . CYS A 1 95 ? -25.793 18.287 35.259 1.00 51.53 95 CYS A N 1
ATOM 774 C CA . CYS A 1 95 ? -26.205 19.190 34.175 1.00 51.53 95 CYS A CA 1
ATOM 775 C C . CYS A 1 95 ? -27.051 20.399 34.641 1.00 51.53 95 CYS A C 1
ATOM 777 O O . CYS A 1 95 ? -27.238 21.338 33.876 1.00 51.53 95 CYS A O 1
ATOM 779 N N . PHE A 1 96 ? -27.534 20.421 35.892 1.00 48.41 96 PHE A N 1
ATOM 780 C CA . PHE A 1 96 ? -28.540 21.397 36.355 1.00 48.41 96 PHE A CA 1
ATOM 781 C C . PHE A 1 96 ? -28.059 22.453 37.368 1.00 48.41 96 PHE A C 1
ATOM 783 O O . PHE A 1 96 ? -28.881 23.206 37.876 1.00 48.41 96 PHE A O 1
ATOM 790 N N . LEU A 1 97 ? -26.756 22.574 37.649 1.00 52.31 97 LEU A N 1
ATOM 791 C CA . LEU A 1 97 ? -26.246 23.528 38.656 1.00 52.31 97 LEU A CA 1
ATOM 792 C C . LEU A 1 97 ? -25.273 24.580 38.098 1.00 52.31 97 LEU A C 1
ATOM 794 O O . LEU A 1 97 ? -24.319 24.953 38.767 1.00 52.31 97 LEU A O 1
ATOM 798 N N . ARG A 1 98 ? -25.486 25.072 36.870 1.00 51.84 98 ARG A N 1
ATOM 799 C CA . ARG A 1 98 ? -24.714 26.221 36.339 1.00 51.84 98 ARG A CA 1
ATOM 800 C C . ARG A 1 98 ? -25.530 27.441 35.913 1.00 51.84 98 ARG A C 1
ATOM 802 O O . ARG A 1 98 ? -24.941 28.369 35.385 1.00 51.84 98 ARG A O 1
ATOM 809 N N . ASN A 1 99 ? -26.838 27.473 36.180 1.00 50.31 99 ASN A N 1
ATOM 810 C CA . ASN A 1 99 ? -27.690 28.636 35.877 1.00 50.31 99 ASN A CA 1
ATOM 811 C C . ASN A 1 99 ? -28.544 29.080 37.080 1.00 50.31 99 ASN A C 1
ATOM 813 O O . ASN A 1 99 ? -29.653 29.573 36.900 1.00 50.31 99 ASN A O 1
ATOM 817 N N . ALA A 1 100 ? -28.067 28.862 38.305 1.00 52.72 100 ALA A N 1
ATOM 818 C CA . ALA A 1 100 ? -28.767 29.283 39.518 1.00 52.72 100 ALA A CA 1
ATOM 819 C C . ALA A 1 100 ? -27.804 29.891 40.544 1.00 52.72 100 ALA A C 1
ATOM 821 O O . ALA A 1 100 ? -27.932 29.633 41.731 1.00 52.72 100 ALA A O 1
ATOM 822 N N . GLU A 1 101 ? -26.833 30.679 40.092 1.00 48.28 101 GLU A N 1
ATOM 823 C CA . GLU A 1 101 ? -26.140 31.634 40.955 1.00 48.28 101 GLU A CA 1
ATOM 824 C C . GLU A 1 101 ? -26.130 32.969 40.209 1.00 48.28 101 GLU A C 1
ATOM 826 O O . GLU A 1 101 ? -25.520 33.120 39.151 1.00 48.28 101 GLU A O 1
ATOM 831 N N . THR A 1 102 ? -26.991 33.837 40.731 1.00 45.69 102 THR A N 1
ATOM 832 C CA . THR A 1 102 ? -27.149 35.279 40.519 1.00 45.69 102 THR A CA 1
ATOM 833 C C . 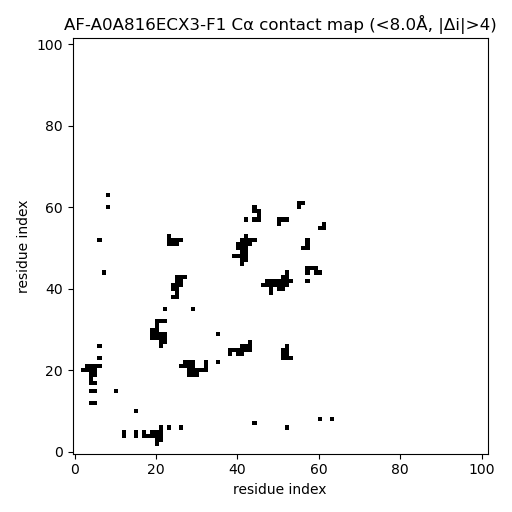THR A 1 102 ? -25.848 36.053 40.413 1.00 45.69 102 THR A C 1
ATOM 835 O O . THR A 1 102 ? -24.938 35.747 41.214 1.00 45.69 102 THR A O 1
#

Sequence (102 aa):
MMNATCNYPGHIKKNCQSQIEICRRCGGDRKNVSDHKECVIKCHHCMSDDHQSTDYKCPRIAAYRKQLLMELKKRAELQQRDFREIRENMNPKQCFLRNAET

Secondary structure (DSSP, 8-state):
--------TTS-GGG----PEEPTTT--EES-GGG--------TTT--SSS-TTSTT-HHHHHHHHHHHHHHHHHHHHHHHHHHHHHHH--GGGSSSSS---

pLDDT: mean 73.22, std 13.08, range [36.78, 93.69]